Protein AF-A0A8H4XU15-F1 (afdb_monomer_lite)

Secondary structure (DSSP, 8-state):
-PPP---SS--HHHHHHHHHHHHHHHHTS-HHHHHHHHHHHHHHHHHHHHHHHHHHT-HHHHHH-HHHHHHHHHHHHHHHHHHHHHHT---

Foldseek 3Di:
DDPPDDDPDDDPVVVVVVVVVVVVVLVPDDPVQLVVLQVVLVVLQVVLVVVLCVQQPDPCCVPPPNPVSNVVSVVSNVVSVVVSVVVVRDD

pLDDT: mean 90.17, std 9.26, range [43.78, 97.56]

Structure (mmCIF, N/CA/C/O backbone):
data_AF-A0A8H4XU15-F1
#
_entry.id   AF-A0A8H4XU15-F1
#
loop_
_atom_site.group_PDB
_atom_site.id
_atom_site.type_symbol
_atom_site.label_atom_id
_atom_site.label_alt_id
_atom_site.label_comp_id
_atom_site.label_asym_id
_atom_site.label_entity_id
_atom_site.label_seq_id
_atom_site.pdbx_PDB_ins_code
_atom_site.Cartn_x
_atom_site.Cartn_y
_atom_site.Cartn_z
_atom_site.occupancy
_atom_site.B_iso_or_equiv
_atom_site.auth_seq_id
_atom_site.auth_comp_id
_atom_site.auth_asym_id
_atom_site.auth_atom_id
_atom_site.pdbx_PDB_model_num
ATOM 1 N N . MET A 1 1 ? -23.471 33.795 -10.334 1.00 43.78 1 MET A N 1
ATOM 2 C CA . MET A 1 1 ? -23.654 32.639 -9.434 1.00 43.78 1 MET A CA 1
ATOM 3 C C . MET A 1 1 ? -22.381 31.809 -9.527 1.00 43.78 1 MET A C 1
ATOM 5 O O . MET A 1 1 ? -22.223 31.069 -10.487 1.00 43.78 1 MET A O 1
ATOM 9 N N . ALA A 1 2 ? -21.397 32.072 -8.663 1.00 47.53 2 ALA A N 1
ATOM 10 C CA . ALA A 1 2 ? -20.115 31.368 -8.702 1.00 47.53 2 ALA A CA 1
ATOM 11 C C . ALA A 1 2 ? -20.304 29.970 -8.101 1.00 47.53 2 ALA A C 1
ATOM 13 O O . ALA A 1 2 ? -20.859 29.844 -7.012 1.00 47.53 2 ALA A O 1
ATOM 14 N N . SER A 1 3 ? -19.898 28.933 -8.832 1.00 56.97 3 SER A N 1
ATOM 15 C CA . SER A 1 3 ? -19.909 27.554 -8.344 1.00 56.97 3 SER A CA 1
ATOM 16 C C . SER A 1 3 ? -18.987 27.455 -7.128 1.00 56.97 3 SER A C 1
ATOM 18 O O . SER A 1 3 ? -17.788 27.697 -7.265 1.00 56.97 3 SER A O 1
ATOM 20 N N . SER A 1 4 ? -19.520 27.122 -5.947 1.00 67.31 4 SER A N 1
ATOM 21 C CA . SER A 1 4 ? -18.688 26.782 -4.787 1.00 67.31 4 SER A CA 1
ATOM 22 C C . SER A 1 4 ? -17.774 25.624 -5.171 1.00 67.31 4 SER A C 1
ATOM 24 O O . SER A 1 4 ? -18.250 24.555 -5.554 1.00 67.31 4 SER A O 1
ATOM 26 N N . PHE A 1 5 ? -16.464 25.839 -5.095 1.00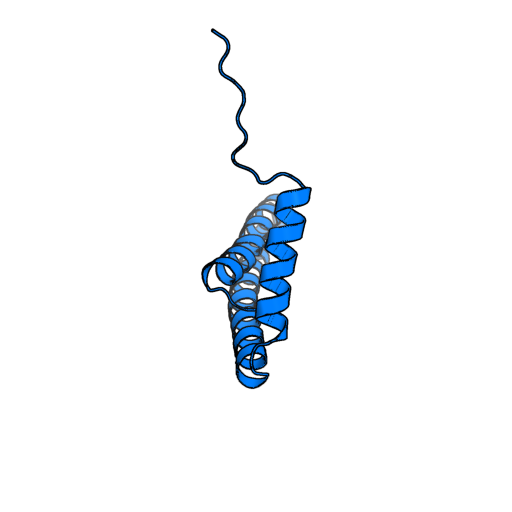 71.50 5 PHE A N 1
ATOM 27 C CA . PHE A 1 5 ? -15.477 24.780 -5.248 1.00 71.50 5 PHE A CA 1
ATOM 28 C C . PHE A 1 5 ? -15.624 23.822 -4.061 1.00 71.50 5 PHE A C 1
ATOM 30 O O . PHE A 1 5 ? -15.212 24.133 -2.947 1.00 71.50 5 PHE A O 1
ATOM 37 N N . THR A 1 6 ? -16.285 22.689 -4.288 1.00 75.69 6 THR A N 1
ATOM 38 C CA . THR A 1 6 ? -16.359 21.590 -3.326 1.00 75.69 6 THR A CA 1
ATOM 39 C C . THR A 1 6 ? -15.315 20.554 -3.719 1.00 75.69 6 THR A C 1
ATOM 41 O O . THR A 1 6 ? -15.306 20.060 -4.847 1.00 75.69 6 THR A O 1
ATOM 44 N N . VAL A 1 7 ? -14.380 20.277 -2.813 1.00 80.38 7 VAL A N 1
ATOM 45 C CA . VAL A 1 7 ? -13.417 19.188 -2.977 1.00 80.38 7 VAL A CA 1
ATOM 46 C C . VAL A 1 7 ? -14.035 17.957 -2.333 1.00 80.38 7 VAL A C 1
ATOM 48 O O . VAL A 1 7 ? -14.469 18.022 -1.186 1.00 80.38 7 VAL A O 1
ATOM 51 N N . ASN A 1 8 ? -14.083 16.839 -3.060 1.00 88.62 8 ASN A N 1
ATOM 52 C CA . ASN A 1 8 ? -14.502 15.551 -2.506 1.00 88.62 8 ASN A CA 1
ATOM 53 C C . ASN A 1 8 ? -13.376 14.974 -1.633 1.00 88.62 8 ASN A C 1
ATOM 55 O O . ASN A 1 8 ? -12.686 14.030 -2.013 1.00 88.62 8 ASN A O 1
ATOM 59 N N . CYS A 1 9 ? -13.127 15.624 -0.500 1.00 89.38 9 CYS A N 1
ATOM 60 C CA . CYS A 1 9 ? -12.153 15.210 0.492 1.00 89.38 9 CYS A CA 1
ATOM 61 C C . CYS A 1 9 ? -12.660 15.545 1.893 1.00 89.38 9 CYS A C 1
ATOM 63 O O . CYS A 1 9 ? -13.297 16.577 2.107 1.00 89.38 9 CYS A O 1
ATOM 65 N N . LEU A 1 10 ? -12.319 14.685 2.847 1.00 91.88 10 LEU A N 1
ATOM 66 C CA . LEU A 1 10 ? -12.532 14.948 4.264 1.00 91.88 10 LEU A CA 1
ATOM 67 C C . LEU A 1 10 ? -11.635 16.103 4.729 1.00 91.88 10 LEU A C 1
ATOM 69 O O . LEU A 1 10 ? -10.497 16.253 4.273 1.00 91.88 10 LEU A O 1
ATOM 73 N N . THR A 1 11 ? -12.131 16.898 5.670 1.00 93.50 11 THR A N 1
ATOM 74 C CA . THR A 1 11 ? -11.307 17.856 6.408 1.00 93.50 11 THR A CA 1
ATOM 75 C C . THR A 1 11 ? -10.266 17.117 7.256 1.00 93.50 11 THR A C 1
ATOM 77 O O . THR A 1 11 ? -10.473 15.959 7.626 1.00 93.50 11 THR A O 1
ATOM 80 N N . PRO A 1 12 ? -9.148 17.761 7.635 1.00 94.38 12 PRO A N 1
ATOM 81 C CA . PRO A 1 12 ? -8.142 17.117 8.480 1.00 94.38 12 PRO A CA 1
ATOM 82 C C . PRO A 1 12 ? -8.709 16.533 9.785 1.00 94.38 12 PRO A C 1
ATOM 84 O O . PRO A 1 12 ? -8.267 15.472 10.216 1.00 94.38 12 PRO A O 1
ATOM 87 N N . ALA A 1 13 ? -9.710 17.185 10.387 1.00 95.56 13 ALA A N 1
ATOM 88 C CA . ALA A 1 13 ? -10.380 16.687 11.588 1.00 95.56 13 ALA A CA 1
ATOM 89 C C . ALA A 1 13 ? -11.175 15.397 11.313 1.00 95.56 13 ALA A C 1
ATOM 91 O O . ALA A 1 13 ? -11.021 14.416 12.038 1.00 95.56 13 ALA A O 1
ATOM 92 N N . GLU A 1 14 ? -11.951 15.365 10.228 1.00 95.88 14 GLU A N 1
ATOM 93 C CA . GLU A 1 14 ? -12.719 14.182 9.812 1.00 95.88 14 GLU A CA 1
ATOM 94 C C . GLU A 1 14 ? -11.808 13.011 9.401 1.00 95.88 14 GLU A C 1
ATOM 96 O O . GLU A 1 14 ? -12.131 11.849 9.657 1.00 95.88 14 GLU A O 1
ATOM 101 N N . VAL A 1 15 ? -10.639 13.287 8.802 1.00 96.38 15 VAL A N 1
ATOM 102 C CA . VAL A 1 15 ? -9.627 12.255 8.506 1.00 96.38 15 VAL A CA 1
ATOM 103 C C . VAL A 1 15 ? -9.117 11.622 9.797 1.00 96.38 15 VAL A C 1
ATOM 105 O O . VAL A 1 15 ? -9.059 10.396 9.887 1.00 96.38 15 VAL A O 1
ATOM 108 N N . VAL A 1 16 ? -8.764 12.434 10.800 1.00 97.50 16 VAL A N 1
ATOM 109 C CA . VAL A 1 16 ? -8.280 11.932 12.096 1.00 97.50 16 VAL A CA 1
ATOM 110 C C . VAL A 1 16 ? -9.336 11.055 12.758 1.00 97.50 16 VAL A C 1
ATOM 112 O O . VAL A 1 16 ? -9.009 9.959 13.212 1.00 97.50 16 VAL A O 1
ATOM 115 N N . GLU A 1 17 ? -10.595 11.486 12.771 1.00 96.94 17 GLU A N 1
ATOM 116 C CA . GLU A 1 17 ? -11.701 10.694 13.313 1.00 96.94 17 GLU A CA 1
ATOM 117 C C . GLU A 1 17 ? -11.843 9.350 12.580 1.00 96.94 17 GLU A C 1
ATOM 119 O O . GLU A 1 17 ? -11.814 8.287 13.206 1.00 96.94 17 GLU A O 1
ATOM 124 N N . THR A 1 18 ? -11.893 9.381 11.247 1.00 96.19 18 THR A N 1
ATOM 125 C CA . THR A 1 18 ? -12.066 8.182 10.412 1.00 96.19 18 THR A CA 1
ATOM 126 C C . THR A 1 18 ? -10.920 7.183 10.595 1.00 96.19 18 THR A C 1
ATOM 128 O O . THR A 1 18 ? -11.151 5.985 10.778 1.00 96.19 18 THR A O 1
ATOM 131 N N . VAL A 1 19 ? -9.671 7.663 10.590 1.00 95.94 19 VAL A N 1
ATOM 132 C CA . VAL A 1 19 ? -8.477 6.822 10.779 1.00 95.94 19 VAL A CA 1
ATOM 133 C C . VAL A 1 19 ? -8.426 6.249 12.195 1.00 95.94 19 VAL A C 1
ATOM 135 O O . VAL A 1 19 ? -8.065 5.084 12.366 1.00 95.94 19 VAL A O 1
ATOM 138 N N . THR A 1 20 ? -8.836 7.019 13.206 1.00 97.56 20 THR A N 1
ATOM 139 C CA . THR A 1 20 ? -8.888 6.552 14.601 1.00 97.56 20 THR A CA 1
ATOM 140 C C . THR A 1 20 ? -9.876 5.398 14.758 1.00 97.56 20 THR A C 1
ATOM 142 O O . THR A 1 20 ? -9.534 4.373 15.351 1.00 97.56 20 THR A O 1
ATOM 145 N N . VAL A 1 21 ? -11.075 5.515 14.179 1.00 97.12 21 VAL A N 1
ATOM 146 C CA . VAL A 1 21 ? -12.090 4.448 14.207 1.00 97.12 21 VAL A CA 1
ATOM 147 C C . VAL A 1 21 ? -11.596 3.200 13.474 1.00 97.12 21 VAL A C 1
ATOM 149 O O . VAL A 1 21 ? -11.676 2.097 14.017 1.00 97.12 21 VAL A O 1
ATOM 152 N N . ALA A 1 22 ? -11.021 3.357 12.277 1.00 94.31 22 ALA A N 1
ATOM 153 C CA . ALA A 1 22 ? -10.450 2.239 11.527 1.00 94.31 22 ALA A CA 1
ATOM 154 C C . ALA A 1 22 ? -9.333 1.529 12.318 1.00 94.31 22 ALA A C 1
ATOM 156 O O . ALA A 1 22 ? -9.294 0.298 12.371 1.00 94.31 22 ALA A O 1
ATOM 157 N N . GLY A 1 23 ? -8.465 2.293 12.988 1.00 94.50 23 GLY A N 1
ATOM 158 C CA . GLY A 1 23 ? -7.406 1.769 13.849 1.00 94.50 23 GLY A CA 1
ATOM 159 C C . GLY A 1 23 ? -7.938 1.014 15.068 1.00 94.50 23 GLY A C 1
ATOM 160 O O . GLY A 1 23 ? -7.458 -0.078 15.365 1.00 94.50 23 GLY A O 1
ATOM 161 N N . ALA A 1 24 ? -8.967 1.537 15.739 1.00 97.12 24 ALA A N 1
ATOM 162 C CA . ALA A 1 24 ? -9.596 0.876 16.883 1.00 97.12 24 ALA A CA 1
ATOM 163 C C . ALA A 1 24 ? -10.239 -0.467 16.497 1.00 97.12 24 ALA A C 1
ATOM 165 O O . ALA A 1 24 ? -10.114 -1.447 17.236 1.00 97.12 24 ALA A O 1
ATOM 166 N N . ILE A 1 25 ? -10.881 -0.537 15.325 1.00 94.81 25 ILE A N 1
ATOM 167 C CA . ILE A 1 25 ? -11.444 -1.783 14.787 1.00 94.81 25 ILE A CA 1
ATOM 168 C C . ILE A 1 25 ? -10.326 -2.796 14.525 1.00 94.81 25 ILE A C 1
ATOM 170 O O . ILE A 1 25 ? -10.418 -3.936 14.980 1.00 94.81 25 ILE A O 1
ATOM 174 N N . LYS A 1 26 ? -9.245 -2.378 13.853 1.00 93.19 26 LYS A N 1
ATOM 175 C CA . LYS A 1 26 ? -8.089 -3.243 13.571 1.00 93.19 26 LYS A CA 1
ATOM 176 C C . LYS A 1 26 ? -7.396 -3.734 14.843 1.00 93.19 26 LYS A C 1
ATOM 178 O O . LYS A 1 26 ? -7.090 -4.918 14.948 1.00 93.19 26 LYS A O 1
ATOM 183 N N . GLY A 1 27 ? -7.225 -2.863 15.838 1.00 94.06 27 GLY A N 1
ATOM 184 C CA . GLY A 1 27 ? -6.596 -3.197 17.120 1.00 94.06 27 GLY A CA 1
ATOM 185 C C . GLY A 1 27 ? -7.387 -4.190 17.979 1.00 94.06 27 GLY A C 1
ATOM 186 O O . GLY A 1 27 ? -6.801 -4.854 18.827 1.00 94.06 27 GLY A O 1
ATOM 187 N N . ASN A 1 28 ? -8.696 -4.332 17.744 1.00 96.19 28 ASN A N 1
ATOM 188 C CA . ASN A 1 28 ? -9.555 -5.305 18.429 1.00 96.19 28 ASN A CA 1
ATOM 189 C C . ASN A 1 28 ? -9.809 -6.582 17.605 1.00 96.19 28 ASN A C 1
ATOM 191 O O . ASN A 1 28 ? -10.620 -7.424 18.001 1.00 96.19 28 ASN A O 1
ATOM 195 N N . MET A 1 29 ? -9.143 -6.756 16.456 1.00 95.75 29 MET A N 1
ATOM 196 C CA . MET A 1 29 ? -9.253 -7.992 15.683 1.00 95.75 29 MET A CA 1
ATOM 197 C C . MET A 1 29 ? -8.499 -9.146 16.347 1.00 95.75 29 MET A C 1
ATOM 199 O O . MET A 1 29 ? -7.491 -8.973 17.029 1.00 95.75 29 MET A O 1
ATOM 203 N N . ARG A 1 30 ? -8.986 -10.370 16.118 1.00 96.44 30 ARG A N 1
ATOM 204 C CA . ARG A 1 30 ? -8.286 -11.579 16.559 1.00 96.44 30 ARG A CA 1
ATOM 205 C C . ARG A 1 30 ? -6.926 -11.687 15.860 1.00 96.44 30 ARG A C 1
ATOM 207 O O . ARG A 1 30 ? -6.822 -11.432 14.661 1.00 96.44 30 ARG A O 1
ATOM 214 N N . LEU A 1 31 ? -5.912 -12.125 16.605 1.00 94.88 31 LEU A N 1
ATOM 215 C CA . LEU A 1 31 ? -4.523 -12.194 16.133 1.00 94.88 31 LEU A CA 1
ATOM 216 C C . LEU A 1 31 ? -4.337 -13.097 14.906 1.00 94.88 31 LEU A C 1
ATOM 218 O O . LEU A 1 31 ? -3.526 -12.790 14.041 1.00 94.88 31 LEU A O 1
ATOM 222 N N . ASP A 1 32 ? -5.107 -14.183 14.809 1.00 95.44 32 ASP A N 1
ATOM 223 C CA . ASP A 1 32 ? -5.110 -15.082 13.650 1.00 95.44 32 ASP A CA 1
ATOM 224 C C . ASP A 1 32 ? -5.517 -14.343 12.368 1.00 95.44 32 ASP A C 1
ATOM 226 O O . ASP A 1 32 ? -4.829 -14.427 11.352 1.00 95.44 32 ASP A O 1
ATOM 230 N N . LYS A 1 33 ? -6.592 -13.554 12.427 1.00 94.56 33 LYS A N 1
ATOM 231 C CA . LYS A 1 33 ? -7.051 -12.734 11.301 1.00 94.56 33 LYS A CA 1
ATOM 232 C C . LYS A 1 33 ? -6.033 -11.674 10.915 1.00 94.56 33 LYS A C 1
ATOM 234 O O . LYS A 1 33 ? -5.765 -11.532 9.730 1.00 94.56 33 LYS A O 1
ATOM 239 N N . VAL A 1 34 ? -5.452 -10.975 11.891 1.00 94.88 34 VAL A N 1
ATOM 240 C CA . VAL A 1 34 ? -4.427 -9.951 11.626 1.00 94.88 34 VAL A CA 1
ATOM 241 C C . VAL A 1 34 ? -3.210 -10.577 10.947 1.00 94.88 34 VAL A C 1
ATOM 243 O O . VAL A 1 34 ? -2.723 -10.049 9.953 1.00 94.88 34 VAL A O 1
ATOM 246 N N . PHE A 1 35 ? -2.759 -11.742 11.419 1.00 95.56 35 PHE A N 1
ATOM 247 C CA . PHE A 1 35 ? -1.629 -12.447 10.820 1.00 95.56 35 PHE A CA 1
ATOM 248 C C . PHE A 1 35 ? -1.911 -12.878 9.375 1.00 95.56 35 PHE A C 1
ATOM 250 O O . PHE A 1 35 ? -1.131 -12.563 8.479 1.00 95.56 35 PHE A O 1
ATOM 257 N N . PHE A 1 36 ? -3.030 -13.564 9.121 1.00 96.44 36 PHE A N 1
ATOM 258 C CA . PHE A 1 36 ? -3.364 -14.011 7.764 1.00 96.44 36 PHE A CA 1
ATOM 259 C C . PHE A 1 36 ? -3.672 -12.843 6.819 1.00 96.44 36 PHE A C 1
ATOM 261 O O . PHE A 1 36 ? -3.300 -12.903 5.648 1.00 96.44 36 PHE A O 1
ATOM 268 N N . SER A 1 37 ? -4.285 -11.772 7.329 1.00 95.31 37 SER A N 1
ATOM 269 C CA . SER A 1 37 ? -4.483 -10.516 6.600 1.00 95.31 37 SER A CA 1
ATOM 270 C C . SER A 1 37 ? -3.136 -9.911 6.192 1.00 95.31 37 SER A C 1
ATOM 272 O O . SER A 1 37 ? -2.916 -9.672 5.004 1.00 95.31 37 SER A O 1
ATOM 274 N N . GLY A 1 38 ? -2.186 -9.820 7.130 1.00 95.69 38 GLY A N 1
ATOM 275 C CA . GLY A 1 38 ? -0.810 -9.375 6.890 1.00 95.69 38 GLY A CA 1
ATOM 276 C C . GLY A 1 38 ? -0.065 -10.193 5.839 1.00 95.69 38 GLY A C 1
ATOM 277 O O . GLY A 1 38 ? 0.507 -9.653 4.892 1.00 95.69 38 GLY A O 1
ATOM 278 N N . VAL A 1 39 ? -0.118 -11.522 5.955 1.00 97.06 39 VAL A N 1
ATOM 279 C CA . VAL A 1 39 ? 0.487 -12.428 4.968 1.00 97.06 39 VAL A CA 1
ATOM 280 C C . VAL A 1 39 ? -0.140 -12.220 3.588 1.00 97.06 39 VAL A C 1
ATOM 282 O O . VAL A 1 39 ? 0.582 -12.132 2.595 1.00 97.06 39 VAL A O 1
ATOM 285 N N . SER A 1 40 ? -1.467 -12.088 3.513 1.00 96.00 40 SER A N 1
ATOM 286 C CA . SER A 1 40 ? -2.163 -11.864 2.244 1.00 96.00 40 SER A CA 1
ATOM 287 C C . SER A 1 40 ? -1.791 -10.524 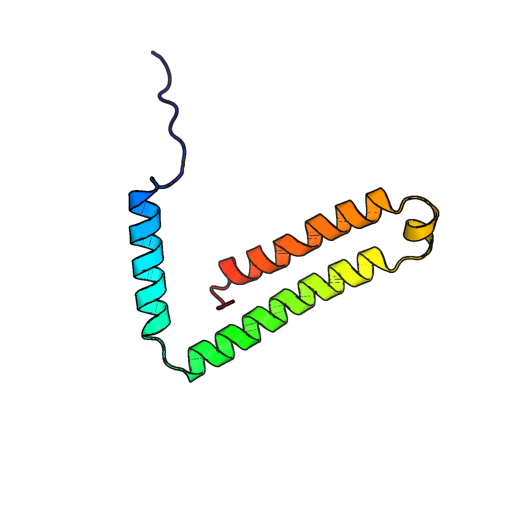1.594 1.00 96.00 40 SER A C 1
ATOM 289 O O . SER A 1 40 ? -1.537 -10.495 0.388 1.00 96.00 40 SER A O 1
ATOM 291 N N . ALA A 1 41 ? -1.649 -9.446 2.376 1.00 96.25 41 ALA A N 1
ATOM 292 C CA . ALA A 1 41 ? -1.166 -8.153 1.889 1.00 96.25 41 ALA A CA 1
ATOM 293 C C . ALA A 1 41 ? 0.261 -8.261 1.332 1.00 96.25 41 ALA A C 1
ATOM 295 O O . ALA A 1 41 ? 0.548 -7.754 0.246 1.00 96.25 41 ALA A O 1
ATOM 296 N N . GLY A 1 42 ? 1.137 -8.996 2.027 1.00 95.38 42 GLY A N 1
ATOM 297 C CA . GLY A 1 42 ? 2.489 -9.299 1.560 1.00 95.38 42 GLY A CA 1
ATOM 298 C C . GLY A 1 42 ? 2.506 -10.050 0.225 1.00 95.38 42 GLY A C 1
ATOM 299 O O . GLY A 1 42 ? 3.275 -9.693 -0.665 1.00 95.38 42 GLY A O 1
ATOM 300 N N . CYS A 1 43 ? 1.629 -11.041 0.035 1.00 95.81 43 CYS A N 1
ATOM 301 C CA . CYS A 1 43 ? 1.500 -11.759 -1.237 1.00 95.81 43 CYS A CA 1
ATOM 302 C C . CYS A 1 43 ? 1.042 -10.846 -2.387 1.00 95.81 43 CYS A C 1
ATOM 304 O O . CYS A 1 43 ? 1.590 -10.925 -3.489 1.00 95.81 43 CYS A O 1
ATOM 306 N N . LEU A 1 44 ? 0.072 -9.960 -2.137 1.00 94.31 44 LEU A N 1
ATOM 307 C CA . LEU A 1 44 ? -0.398 -8.983 -3.125 1.00 94.31 44 LEU A CA 1
ATOM 308 C C . LEU A 1 44 ? 0.722 -8.011 -3.524 1.00 94.31 44 LEU A C 1
ATOM 310 O O . LEU A 1 44 ? 0.944 -7.775 -4.715 1.00 94.31 44 LEU A O 1
ATOM 314 N N . LEU A 1 45 ? 1.471 -7.501 -2.542 1.00 94.75 45 LEU A N 1
ATOM 315 C CA . LEU A 1 45 ? 2.616 -6.626 -2.790 1.00 94.75 45 LEU A CA 1
ATOM 316 C C . LEU A 1 45 ? 3.739 -7.353 -3.535 1.00 94.75 45 LEU A C 1
ATOM 318 O O . LEU A 1 45 ? 4.328 -6.789 -4.452 1.00 94.75 45 LEU A O 1
ATOM 322 N N . ALA A 1 46 ? 4.017 -8.612 -3.192 1.00 94.75 46 ALA A N 1
ATOM 323 C CA . ALA A 1 46 ? 5.032 -9.415 -3.867 1.00 94.75 46 ALA A CA 1
ATOM 324 C C . ALA A 1 46 ? 4.714 -9.601 -5.356 1.00 94.75 46 ALA A C 1
ATOM 326 O O . ALA A 1 46 ? 5.620 -9.521 -6.184 1.00 94.75 46 ALA A O 1
ATOM 327 N N . PHE A 1 47 ? 3.439 -9.778 -5.716 1.00 92.25 47 PHE A N 1
ATOM 328 C CA . PHE A 1 47 ? 3.022 -9.837 -7.116 1.00 92.25 47 PHE A CA 1
ATOM 329 C C . PHE A 1 47 ? 3.276 -8.506 -7.848 1.00 92.25 47 PHE A C 1
ATOM 331 O O . PHE A 1 47 ? 3.793 -8.514 -8.965 1.00 92.25 47 PHE A O 1
ATOM 338 N N . ALA A 1 48 ? 3.008 -7.366 -7.200 1.00 91.94 48 ALA A N 1
ATOM 339 C CA . ALA A 1 48 ? 3.351 -6.036 -7.721 1.00 91.94 48 ALA A CA 1
ATOM 340 C C . ALA A 1 48 ? 4.853 -5.803 -7.881 1.00 91.94 48 ALA A C 1
ATOM 342 O O . ALA A 1 48 ? 5.312 -5.295 -8.904 1.00 91.94 48 ALA A O 1
ATOM 343 N N . CYS A 1 49 ? 5.649 -6.246 -6.916 1.00 90.81 49 CYS A N 1
ATOM 344 C CA . CYS A 1 49 ? 7.098 -6.176 -7.017 1.00 90.81 49 CYS A CA 1
ATOM 345 C C . CYS A 1 49 ? 7.640 -7.108 -8.108 1.00 90.81 49 CYS A C 1
ATOM 347 O O . CYS A 1 49 ? 8.578 -6.737 -8.809 1.00 90.81 49 CYS A O 1
ATOM 349 N N . ALA A 1 50 ? 7.050 -8.292 -8.297 1.00 92.50 50 ALA A N 1
ATOM 350 C CA . ALA A 1 50 ? 7.468 -9.234 -9.330 1.00 92.50 50 ALA A CA 1
ATOM 351 C C . ALA A 1 50 ? 7.240 -8.674 -10.742 1.00 92.50 50 ALA A C 1
ATOM 353 O O . ALA A 1 50 ? 8.114 -8.800 -11.603 1.00 92.50 50 ALA A O 1
ATOM 354 N N . THR A 1 51 ? 6.110 -8.005 -10.986 1.00 89.69 51 THR A N 1
A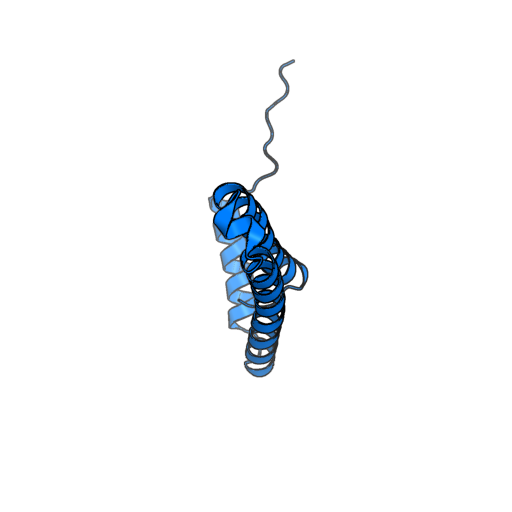TOM 355 C CA . THR A 1 51 ? 5.833 -7.356 -12.278 1.00 89.69 51 THR A CA 1
ATOM 356 C C . THR A 1 51 ? 6.725 -6.133 -12.504 1.00 89.69 51 THR A C 1
ATOM 358 O O . THR A 1 51 ? 7.254 -5.957 -13.605 1.00 89.69 51 THR A O 1
ATOM 361 N N . ALA A 1 52 ? 6.990 -5.335 -11.463 1.00 90.31 52 ALA A N 1
ATOM 362 C CA . ALA A 1 52 ? 7.939 -4.223 -11.523 1.00 90.31 52 ALA A CA 1
ATOM 363 C C . ALA A 1 52 ? 9.367 -4.710 -11.827 1.00 90.31 52 ALA A C 1
ATOM 365 O O . ALA A 1 52 ? 10.034 -4.182 -12.720 1.00 90.31 52 ALA A O 1
ATOM 366 N N . LEU A 1 53 ? 9.825 -5.763 -11.145 1.00 89.94 53 LEU A N 1
ATOM 367 C CA . LEU A 1 53 ? 11.129 -6.376 -11.385 1.00 89.94 53 LEU A CA 1
ATOM 368 C C . LEU A 1 53 ? 11.231 -6.905 -12.818 1.00 89.94 53 LEU A C 1
ATOM 370 O O . LEU A 1 53 ? 12.172 -6.554 -13.523 1.00 89.94 53 LEU A O 1
ATOM 374 N N . SER A 1 54 ? 10.231 -7.665 -13.271 1.00 87.75 54 SER A N 1
ATOM 375 C CA . SER A 1 54 ? 10.179 -8.205 -14.639 1.00 87.75 54 SER A CA 1
ATOM 376 C C . SER A 1 54 ? 10.237 -7.105 -15.702 1.00 87.75 54 SER A C 1
ATOM 378 O O . SER A 1 54 ? 10.859 -7.273 -16.747 1.00 87.75 54 SER A O 1
ATOM 380 N N . THR A 1 55 ? 9.625 -5.953 -15.424 1.00 84.50 55 THR A N 1
ATOM 381 C CA . THR A 1 55 ? 9.655 -4.795 -16.323 1.00 84.50 55 THR A CA 1
ATOM 382 C C . THR A 1 55 ? 11.057 -4.182 -16.390 1.00 84.50 55 THR A C 1
ATOM 384 O O . THR A 1 55 ? 11.551 -3.889 -17.475 1.00 84.50 55 THR A O 1
ATOM 387 N N . ASN A 1 56 ? 11.754 -4.040 -15.257 1.00 86.62 56 ASN A N 1
ATOM 388 C CA . ASN A 1 56 ? 13.092 -3.439 -15.242 1.00 86.62 56 ASN A CA 1
ATOM 389 C C . ASN A 1 56 ? 14.199 -4.348 -15.780 1.00 86.62 56 ASN A C 1
ATOM 391 O O . ASN A 1 56 ? 15.223 -3.834 -16.215 1.00 86.62 56 ASN A O 1
ATOM 395 N N . THR A 1 57 ? 14.065 -5.672 -15.744 1.00 87.50 57 THR A N 1
ATOM 396 C CA . THR A 1 57 ? 15.194 -6.575 -16.043 1.00 87.50 57 THR A CA 1
ATOM 397 C C . THR A 1 57 ? 15.480 -6.768 -17.533 1.00 87.50 57 THR A C 1
ATOM 399 O O . THR A 1 57 ? 16.431 -7.465 -17.879 1.00 87.50 57 THR A O 1
ATOM 402 N N . THR A 1 58 ? 14.712 -6.146 -18.433 1.00 87.00 58 THR A N 1
ATOM 403 C CA . THR A 1 58 ? 14.947 -6.272 -19.879 1.00 87.00 58 THR A CA 1
ATOM 404 C C . THR A 1 58 ? 16.251 -5.565 -20.291 1.00 87.00 58 THR A C 1
ATOM 406 O O . THR A 1 58 ? 16.325 -4.338 -20.169 1.00 87.00 58 THR A O 1
ATOM 409 N N . PRO A 1 59 ? 17.253 -6.277 -20.852 1.00 89.12 59 PRO A N 1
ATOM 410 C CA . PRO A 1 59 ? 18.574 -5.705 -21.149 1.00 89.12 59 PRO A CA 1
ATOM 411 C C . PRO A 1 59 ? 18.523 -4.536 -22.134 1.00 89.12 59 PRO A C 1
ATOM 413 O O . PRO A 1 59 ? 19.164 -3.509 -21.927 1.00 89.12 59 PRO A O 1
ATOM 416 N N . TRP A 1 60 ? 17.677 -4.647 -23.162 1.00 90.69 60 TRP A N 1
ATOM 417 C CA . TRP A 1 60 ? 17.544 -3.612 -24.185 1.00 90.69 60 TRP A CA 1
ATOM 418 C C . TRP A 1 60 ? 17.119 -2.262 -23.597 1.00 90.69 60 TRP A C 1
ATOM 420 O O . TRP A 1 60 ? 17.662 -1.222 -23.965 1.00 90.69 60 TRP A O 1
ATOM 430 N N . TRP A 1 61 ? 16.183 -2.274 -22.646 1.00 89.00 61 TRP A N 1
ATOM 431 C CA . TRP A 1 61 ? 15.705 -1.061 -21.987 1.00 89.00 61 TR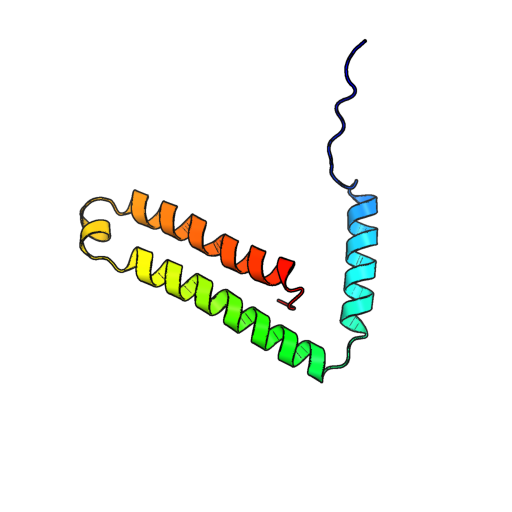P A CA 1
ATOM 432 C C . TRP A 1 61 ? 16.762 -0.433 -21.078 1.00 89.00 61 TRP A C 1
ATOM 434 O O . TRP A 1 61 ? 16.809 0.790 -20.973 1.00 89.00 61 TRP A O 1
ATOM 444 N N . GLN A 1 62 ? 17.627 -1.243 -20.463 1.00 87.44 62 GLN A N 1
ATOM 445 C CA . GLN A 1 62 ? 18.720 -0.739 -19.628 1.00 87.44 62 GLN A CA 1
ATOM 446 C C . GLN A 1 62 ? 19.781 0.002 -20.450 1.00 87.44 62 GLN A C 1
ATOM 448 O O . GLN A 1 62 ? 20.305 1.013 -19.991 1.00 87.44 62 GLN A O 1
ATOM 453 N N . GLU A 1 63 ? 20.053 -0.457 -21.671 1.00 92.50 63 GLU A N 1
ATOM 454 C CA . GLU A 1 63 ? 21.048 0.151 -22.562 1.00 92.50 63 GLU A CA 1
ATOM 455 C C . GLU A 1 63 ? 20.498 1.350 -23.346 1.00 92.50 63 GLU A C 1
ATOM 457 O O . GLU A 1 63 ? 21.179 2.363 -23.486 1.00 92.50 63 GLU A O 1
ATOM 462 N N . ASN A 1 64 ? 19.263 1.254 -23.851 1.00 92.88 64 ASN A N 1
ATOM 463 C CA . ASN A 1 64 ? 18.749 2.196 -24.852 1.00 92.88 64 ASN A CA 1
ATOM 464 C C . ASN A 1 64 ? 17.817 3.266 -24.272 1.00 92.88 64 ASN A C 1
ATOM 466 O O . ASN A 1 64 ? 17.713 4.358 -24.829 1.00 92.88 64 ASN A O 1
ATOM 470 N N . ALA A 1 65 ? 17.119 2.980 -23.169 1.00 91.88 65 ALA A N 1
ATOM 471 C CA . ALA A 1 65 ? 16.166 3.918 -22.572 1.00 91.88 65 ALA A CA 1
ATOM 472 C C . ALA A 1 65 ? 15.898 3.626 -21.076 1.00 91.88 65 ALA A C 1
ATOM 474 O O . ALA A 1 65 ? 14.756 3.354 -20.683 1.00 91.88 65 ALA A O 1
ATOM 475 N N . PRO A 1 66 ? 16.922 3.740 -20.205 1.00 88.31 66 PRO A N 1
ATOM 476 C CA . PRO A 1 66 ? 16.810 3.382 -18.787 1.00 88.31 66 PRO A CA 1
ATOM 477 C C . PRO A 1 66 ? 15.833 4.277 -18.012 1.00 88.31 66 PRO A C 1
ATOM 479 O O . PRO A 1 66 ? 15.241 3.847 -17.024 1.00 88.31 66 PRO A O 1
ATOM 482 N N . GLY A 1 67 ? 15.642 5.527 -18.448 1.00 89.00 67 GLY A N 1
ATOM 483 C CA . GLY A 1 67 ? 14.665 6.434 -17.842 1.00 89.00 67 GLY A CA 1
ATOM 484 C C . GLY A 1 67 ? 13.227 5.963 -18.055 1.00 89.00 67 GLY A C 1
ATOM 485 O O . GLY A 1 67 ? 12.457 5.894 -17.102 1.00 89.00 67 GLY A O 1
ATOM 486 N N . LEU A 1 68 ? 12.891 5.565 -19.287 1.00 89.25 68 LEU A N 1
ATOM 487 C CA . LEU A 1 68 ? 11.533 5.166 -19.652 1.00 89.25 68 LEU A CA 1
ATOM 488 C C . LEU A 1 68 ? 11.088 3.918 -18.881 1.00 89.25 68 LEU A C 1
ATOM 490 O O . LEU A 1 68 ? 10.002 3.909 -18.302 1.00 89.25 68 LEU A O 1
ATOM 494 N N . ILE A 1 69 ? 11.940 2.893 -18.803 1.00 91.06 69 ILE A N 1
ATOM 495 C CA . ILE A 1 69 ? 11.575 1.647 -18.118 1.00 91.06 69 ILE A CA 1
ATOM 496 C C . ILE A 1 69 ? 11.415 1.826 -16.604 1.00 91.06 69 ILE A C 1
ATOM 498 O O . ILE A 1 69 ? 10.521 1.230 -16.004 1.00 91.06 69 ILE A O 1
ATOM 502 N N . ARG A 1 70 ? 12.210 2.714 -15.992 1.00 89.31 70 ARG A N 1
ATOM 503 C CA . ARG A 1 70 ? 12.073 3.073 -14.574 1.00 89.31 70 ARG A CA 1
ATOM 504 C C . ARG A 1 70 ? 10.770 3.811 -14.305 1.00 89.31 70 ARG A C 1
ATOM 506 O O . ARG A 1 70 ? 10.109 3.513 -13.317 1.00 89.31 70 ARG A O 1
ATOM 513 N N . THR A 1 71 ? 10.368 4.732 -15.182 1.00 89.12 71 THR A N 1
ATOM 514 C CA . THR A 1 71 ? 9.079 5.425 -15.054 1.00 89.12 71 THR A CA 1
ATOM 515 C C . THR A 1 71 ? 7.914 4.450 -15.193 1.00 89.12 71 THR A C 1
ATOM 517 O O . THR A 1 71 ? 7.010 4.476 -14.364 1.00 89.12 71 THR A O 1
ATOM 520 N N . ILE A 1 72 ? 7.955 3.544 -16.177 1.00 87.62 72 ILE A N 1
ATOM 521 C CA . ILE A 1 72 ? 6.923 2.510 -16.340 1.00 87.62 72 ILE A CA 1
ATOM 522 C C . ILE A 1 72 ? 6.870 1.624 -15.093 1.00 87.62 72 ILE A C 1
ATOM 524 O O . ILE A 1 72 ? 5.801 1.436 -14.522 1.00 87.62 72 ILE A O 1
ATOM 528 N N . SER A 1 73 ? 8.012 1.149 -14.596 1.00 87.06 73 SER A N 1
ATOM 529 C CA . SER A 1 73 ? 8.055 0.365 -13.362 1.00 87.06 73 SER A CA 1
ATOM 530 C C . SER A 1 73 ? 7.555 1.123 -12.134 1.00 87.06 73 SER A C 1
ATOM 532 O O . SER A 1 73 ? 6.978 0.502 -11.243 1.00 87.06 73 SER A O 1
ATOM 534 N N . ALA A 1 74 ? 7.794 2.429 -12.040 1.00 87.31 74 ALA A N 1
ATOM 535 C CA . ALA A 1 74 ? 7.327 3.227 -10.913 1.00 87.31 74 ALA A CA 1
ATOM 536 C C . ALA A 1 74 ? 5.794 3.297 -10.869 1.00 87.31 74 ALA A C 1
ATOM 538 O O . ALA A 1 74 ? 5.232 3.389 -9.784 1.00 87.31 74 ALA A O 1
ATOM 539 N N . LEU A 1 75 ? 5.117 3.186 -12.019 1.00 84.75 75 LEU A N 1
ATOM 540 C CA . LEU A 1 75 ? 3.653 3.092 -12.106 1.00 84.75 75 LEU A CA 1
ATOM 541 C C . LEU A 1 75 ? 3.120 1.713 -11.693 1.00 84.75 75 LEU A C 1
ATOM 543 O O . LEU A 1 75 ? 1.970 1.587 -11.281 1.00 84.75 75 LEU A O 1
ATOM 547 N N . VAL A 1 76 ? 3.962 0.683 -11.766 1.00 82.88 76 VAL A N 1
ATOM 548 C CA . VAL A 1 76 ? 3.625 -0.698 -11.399 1.00 82.88 76 VAL A CA 1
ATOM 549 C C . VAL A 1 76 ? 3.695 -0.901 -9.874 1.00 82.88 76 VAL A C 1
ATOM 551 O O . VAL A 1 76 ? 2.988 -1.720 -9.310 1.00 82.88 76 VAL A O 1
ATOM 554 N N . PHE A 1 77 ? 4.471 -0.110 -9.140 1.00 81.56 77 PHE A N 1
ATOM 555 C CA . PHE A 1 77 ? 4.475 -0.200 -7.676 1.00 81.56 77 PHE A CA 1
ATOM 556 C C . PHE A 1 77 ? 3.138 0.197 -6.991 1.00 81.56 77 PHE A C 1
ATOM 558 O O . PHE A 1 77 ? 2.629 -0.586 -6.183 1.00 81.56 77 PHE A O 1
ATOM 565 N N . PRO A 1 78 ? 2.511 1.358 -7.288 1.00 89.81 78 PRO A N 1
ATOM 566 C CA . PRO A 1 78 ? 1.300 1.803 -6.596 1.00 89.81 78 PRO A CA 1
ATOM 567 C C . PRO A 1 78 ? 0.081 0.909 -6.835 1.00 89.81 78 PRO A C 1
ATOM 569 O O . PRO A 1 78 ? -0.803 0.891 -5.979 1.00 89.81 78 PRO A O 1
ATOM 572 N N . TYR A 1 79 ? 0.023 0.120 -7.920 1.00 89.75 79 TYR A N 1
ATOM 573 C CA . TYR A 1 79 ? -1.098 -0.813 -8.095 1.00 89.75 79 TYR A CA 1
ATOM 574 C C . TYR A 1 79 ? -1.138 -1.864 -6.975 1.00 89.75 79 TYR A C 1
ATOM 576 O O . TYR A 1 79 ?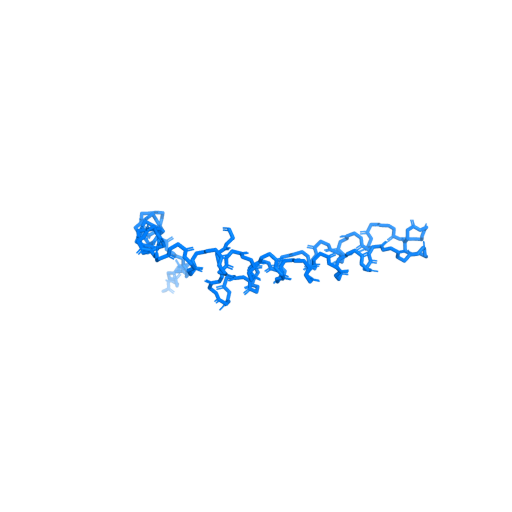 -2.226 -2.253 -6.555 1.00 89.75 79 TYR A O 1
ATOM 584 N N . GLY A 1 80 ? 0.020 -2.291 -6.453 1.00 91.62 80 GLY A N 1
ATOM 585 C CA . GLY A 1 80 ? 0.087 -3.212 -5.317 1.00 91.62 80 GLY A CA 1
ATOM 586 C C . GLY A 1 80 ? -0.561 -2.625 -4.064 1.00 91.62 80 GLY A C 1
ATOM 587 O O . GLY A 1 80 ? -1.351 -3.294 -3.404 1.00 91.62 80 GLY A O 1
ATOM 588 N N . LEU A 1 81 ? -0.306 -1.341 -3.789 1.00 93.31 81 LEU A N 1
ATOM 589 C CA . LEU A 1 81 ? -0.933 -0.621 -2.677 1.00 93.31 81 LEU A CA 1
ATOM 590 C C . LEU A 1 81 ? -2.445 -0.458 -2.887 1.00 93.31 81 LEU A C 1
ATOM 592 O O . LEU A 1 81 ? -3.219 -0.669 -1.957 1.00 93.31 81 LEU A O 1
ATOM 596 N N . CYS A 1 82 ? -2.883 -0.146 -4.111 1.00 94.75 82 CYS A N 1
ATOM 597 C CA . CYS A 1 82 ? -4.308 -0.081 -4.439 1.00 94.75 82 CYS A CA 1
ATOM 598 C C . CYS A 1 82 ? -5.008 -1.424 -4.205 1.00 94.75 82 CYS A C 1
ATOM 600 O O . CYS A 1 82 ? -6.087 -1.446 -3.621 1.00 94.75 82 CYS A O 1
ATOM 602 N N . MET A 1 83 ? -4.393 -2.538 -4.614 1.00 93.94 83 MET A N 1
ATOM 603 C CA . MET A 1 83 ? -4.943 -3.878 -4.393 1.00 93.94 83 MET A CA 1
ATOM 604 C C . MET A 1 83 ? -5.141 -4.163 -2.904 1.00 93.94 83 MET A C 1
ATOM 606 O O . MET A 1 83 ? -6.221 -4.598 -2.524 1.00 93.94 83 MET A O 1
ATOM 610 N N . ILE A 1 84 ? -4.151 -3.847 -2.064 1.00 95.81 84 ILE A N 1
ATOM 611 C CA . ILE A 1 84 ? -4.228 -4.037 -0.606 1.00 95.81 84 ILE A CA 1
ATOM 612 C C . ILE A 1 84 ? -5.392 -3.244 0.001 1.00 95.81 84 ILE A C 1
ATOM 614 O O . ILE A 1 84 ? -6.172 -3.797 0.778 1.00 95.81 84 ILE A O 1
ATOM 618 N N . ILE A 1 85 ? -5.543 -1.970 -0.385 1.00 94.56 85 ILE A N 1
ATOM 619 C CA . ILE A 1 85 ? -6.636 -1.114 0.099 1.00 94.56 85 ILE A CA 1
ATOM 620 C C . ILE A 1 85 ? -7.997 -1.659 -0.351 1.00 94.56 85 ILE A C 1
ATOM 622 O O . ILE A 1 85 ? -8.920 -1.734 0.458 1.00 94.56 85 ILE A O 1
ATOM 626 N N . LEU A 1 86 ? -8.127 -2.071 -1.616 1.00 94.44 86 LEU A N 1
ATOM 627 C CA . LEU A 1 86 ? -9.382 -2.590 -2.171 1.00 94.44 86 LEU A CA 1
ATOM 628 C C . LEU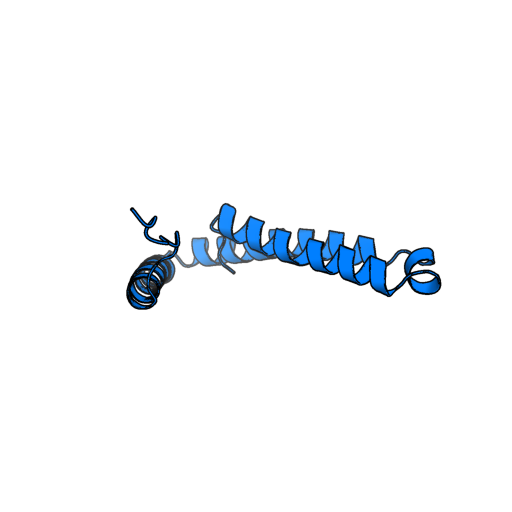 A 1 86 ? -9.792 -3.937 -1.562 1.00 94.44 86 LEU A C 1
ATOM 630 O O . LEU A 1 86 ? -10.984 -4.189 -1.401 1.00 94.44 86 LEU A O 1
ATOM 634 N N . THR A 1 87 ? -8.833 -4.798 -1.212 1.00 93.94 87 THR A N 1
ATOM 635 C CA . THR A 1 87 ? -9.115 -6.073 -0.536 1.00 93.94 87 THR A CA 1
ATOM 636 C C . THR A 1 87 ? -9.294 -5.922 0.974 1.00 93.94 87 THR A C 1
ATOM 638 O O . THR A 1 87 ? -9.708 -6.876 1.628 1.00 93.94 87 THR A O 1
ATOM 641 N N . GLY A 1 88 ? -8.966 -4.756 1.539 1.00 91.88 88 GLY A N 1
ATOM 642 C CA . GLY A 1 88 ? -8.974 -4.524 2.983 1.00 91.88 88 GLY A CA 1
ATOM 643 C C . GLY A 1 88 ? -7.920 -5.338 3.737 1.00 91.88 88 GLY A C 1
ATOM 644 O O . GLY A 1 88 ? -8.099 -5.600 4.923 1.00 91.88 88 GLY A O 1
ATOM 645 N N . ALA A 1 89 ? -6.852 -5.758 3.052 1.00 94.06 89 ALA A N 1
ATOM 646 C CA . ALA A 1 89 ? -5.768 -6.501 3.679 1.00 94.06 89 ALA A CA 1
ATOM 647 C C . ALA A 1 89 ? -4.903 -5.547 4.520 1.00 94.06 89 ALA A C 1
ATOM 649 O O . ALA A 1 89 ? -4.789 -4.356 4.220 1.00 94.06 89 ALA A O 1
ATOM 650 N N . ASP A 1 90 ? -4.312 -6.060 5.593 1.00 92.12 90 ASP A N 1
ATOM 651 C CA . ASP A 1 90 ? -3.524 -5.259 6.527 1.00 92.12 90 ASP A CA 1
ATOM 652 C C . ASP A 1 90 ? -2.058 -5.219 6.093 1.00 92.12 90 ASP A C 1
ATOM 654 O O . ASP A 1 90 ? -1.412 -6.259 6.021 1.00 92.12 90 ASP A O 1
ATOM 658 N N . LEU A 1 91 ? -1.540 -4.021 5.806 1.00 90.25 91 LEU A N 1
ATOM 659 C CA . LEU A 1 91 ? -0.120 -3.757 5.551 1.00 90.25 91 LEU A CA 1
ATOM 660 C C . LEU A 1 91 ? 0.446 -2.844 6.638 1.00 90.25 91 LEU A C 1
ATOM 662 O O . LEU A 1 91 ? -0.260 -1.870 6.993 1.00 90.25 91 LEU A O 1
#

Radius of gyration: 19.22 Å; chains: 1; bounding box: 45×48×43 Å

Sequence (91 aa):
MASSFTVNCLTPAEVVETVTVAGAIKGNMRLDKVFFSGVSAGCLLAFACATALSTNTTPWWQENAPGLIRTISALVFPYGLCMIILTGADL